Protein AF-A0A3R6U0U2-F1 (afdb_monomer)

Sequence (123 aa):
MNEAVRELREQCERMEANLHEINKNARIINRLLDHVDFEENLVEVEKIVFQGDTSEFVELIAPLLRSNKWRVNGTSKAKKFLRAIDEVFKIQNKKIQGFLKFDSLYSAVKEYFDSYFPDDPFS

Secondary structure (DSSP, 8-state):
--HHHHHHHHHHHHHHHHHHHHHHHHHHHHHHHTT---GGG-S----EEEES-HHHHHHHHHHHHHH----BTTB--HHHHHHHHHHHEEEE-TTSSS---HHHHHHHHHHHHHHH-TTSTT-

pLDDT: mean 87.18, std 11.64, range [49.0, 96.62]

Mean predicted aligned error: 13.14 Å

Nearest PDB structures (foldseek):
  5m5q-assembly1_A  TM=2.508E-01  e=2.593E+00  Homo sapiens

Structure (mmCIF, N/CA/C/O backbone):
data_AF-A0A3R6U0U2-F1
#
_entry.id   AF-A0A3R6U0U2-F1
#
loop_
_atom_site.group_PDB
_atom_site.id
_atom_site.type_symbol
_atom_site.label_atom_id
_atom_site.label_alt_id
_atom_site.label_comp_id
_atom_site.label_asym_id
_atom_site.label_entity_id
_atom_site.label_seq_id
_atom_site.pdbx_PDB_ins_code
_atom_site.Cartn_x
_atom_site.Cartn_y
_atom_site.Cartn_z
_atom_site.occupancy
_atom_site.B_iso_or_equiv
_atom_site.auth_seq_id
_atom_site.auth_comp_id
_atom_site.auth_asym_id
_atom_site.auth_atom_id
_atom_site.pdbx_PDB_model_num
ATOM 1 N N . MET A 1 1 ? -53.244 27.854 38.437 1.00 57.81 1 MET A N 1
ATOM 2 C CA . MET A 1 1 ? -52.458 27.183 37.378 1.00 57.81 1 MET A CA 1
ATOM 3 C C . MET A 1 1 ? -52.932 25.738 37.341 1.00 57.81 1 MET A C 1
ATOM 5 O O . MET A 1 1 ? -53.030 25.158 38.412 1.00 57.81 1 MET A O 1
ATOM 9 N N . ASN A 1 2 ? -53.363 25.225 36.185 1.00 82.81 2 ASN A N 1
ATOM 10 C CA . ASN A 1 2 ? -54.030 23.917 36.085 1.00 82.81 2 ASN A CA 1
ATOM 11 C C . ASN A 1 2 ? -53.068 22.785 36.478 1.00 82.81 2 ASN A C 1
ATOM 13 O O . ASN A 1 2 ? -51.922 22.800 36.038 1.00 82.81 2 ASN A O 1
ATOM 17 N N . GLU A 1 3 ? -53.532 21.811 37.260 1.00 87.69 3 GLU A N 1
ATOM 18 C CA . GLU A 1 3 ? -52.729 20.666 37.727 1.00 87.69 3 GLU A CA 1
ATOM 19 C C . GLU A 1 3 ? -52.049 19.930 36.560 1.00 87.69 3 GLU A C 1
ATOM 21 O O . GLU A 1 3 ? -50.844 19.702 36.581 1.00 87.69 3 GLU A O 1
ATOM 26 N N . ALA A 1 4 ? -52.786 19.731 35.464 1.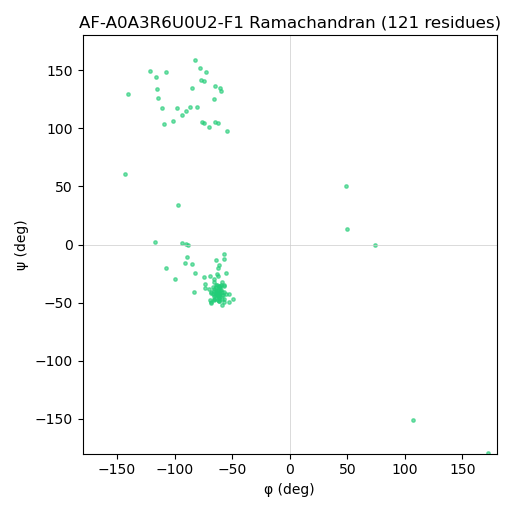00 87.56 4 ALA A N 1
ATOM 27 C CA . ALA A 1 4 ? -52.271 19.148 34.227 1.00 87.56 4 ALA A CA 1
ATOM 28 C C . ALA A 1 4 ? -51.093 19.933 33.614 1.00 87.56 4 ALA A C 1
ATOM 30 O O . ALA A 1 4 ? -50.200 19.348 33.015 1.00 87.56 4 ALA A O 1
ATOM 31 N N . VAL A 1 5 ? -51.059 21.263 33.765 1.00 90.19 5 VAL A N 1
ATOM 32 C CA . VAL A 1 5 ? -49.954 22.098 33.258 1.00 90.19 5 VAL A CA 1
ATOM 33 C C . VAL A 1 5 ? -48.705 21.927 34.125 1.00 90.19 5 VAL A C 1
ATOM 35 O O . VAL A 1 5 ? -47.591 21.966 33.606 1.00 90.19 5 VAL A O 1
ATOM 38 N N . ARG A 1 6 ? -48.876 21.715 35.437 1.00 90.62 6 ARG A N 1
ATOM 39 C CA . ARG A 1 6 ? -47.766 21.417 36.348 1.00 90.62 6 ARG A CA 1
ATOM 40 C C . ARG A 1 6 ? -47.176 20.040 36.051 1.00 90.62 6 ARG A C 1
ATOM 42 O O . ARG A 1 6 ? -45.970 19.945 35.854 1.00 90.62 6 ARG A O 1
ATOM 49 N N . GLU A 1 7 ? -48.014 19.012 35.943 1.00 93.44 7 GLU A N 1
ATOM 50 C CA . GLU A 1 7 ? -47.563 17.651 35.629 1.00 93.44 7 GLU A CA 1
ATOM 51 C C . GLU A 1 7 ? -46.826 17.583 34.288 1.00 93.44 7 GLU A C 1
ATOM 53 O O . GLU A 1 7 ? -45.766 16.964 34.192 1.00 93.44 7 GLU A O 1
ATOM 58 N N . LEU A 1 8 ? -47.348 18.259 33.261 1.00 93.31 8 LEU A N 1
ATOM 59 C CA . LEU A 1 8 ? -46.737 18.275 31.933 1.00 93.31 8 LEU A CA 1
ATOM 60 C C . LEU A 1 8 ? -45.382 18.995 31.943 1.00 93.31 8 LEU A C 1
ATOM 62 O O . LEU A 1 8 ? -44.439 18.545 31.296 1.00 93.31 8 LEU A O 1
ATOM 66 N N . ARG A 1 9 ? -45.242 20.060 32.742 1.00 93.44 9 ARG A N 1
ATOM 67 C CA . ARG A 1 9 ? -43.959 20.743 32.943 1.00 93.44 9 ARG A CA 1
ATOM 68 C C . ARG A 1 9 ? -42.936 19.842 33.633 1.00 93.44 9 ARG A C 1
ATOM 70 O O . ARG A 1 9 ? -41.815 19.732 33.152 1.00 93.44 9 ARG A O 1
ATOM 77 N N . GLU A 1 10 ? -43.326 19.159 34.703 1.00 94.50 10 GLU A N 1
ATOM 78 C CA . GLU A 1 10 ? -42.437 18.216 35.388 1.00 94.50 10 GLU A CA 1
ATOM 79 C C . GLU A 1 10 ? -42.039 17.039 34.483 1.00 94.50 10 GLU A C 1
ATOM 81 O O . GLU A 1 10 ? -40.917 16.539 34.556 1.00 94.50 10 GLU A O 1
ATOM 86 N N . GLN A 1 11 ? -42.942 16.579 33.611 1.00 94.06 11 GLN A N 1
ATOM 87 C CA . GLN A 1 11 ? -42.618 15.565 32.607 1.00 94.06 11 GLN A CA 1
ATOM 88 C C . GLN A 1 11 ? -41.600 16.078 31.586 1.00 94.06 11 GLN A C 1
ATOM 90 O O . GLN A 1 11 ? -40.657 15.349 31.282 1.00 94.06 11 GLN A O 1
ATOM 95 N N . CYS A 1 12 ? -41.743 17.312 31.097 1.00 94.94 12 CYS A N 1
ATOM 96 C CA . CYS A 1 12 ? -40.762 17.927 30.202 1.00 94.94 12 CYS A CA 1
ATOM 97 C C . CYS A 1 12 ? -39.389 18.067 30.871 1.00 94.94 12 CYS A C 1
ATOM 99 O O . CYS A 1 12 ? -38.391 17.660 30.284 1.00 94.94 12 CYS A O 1
ATOM 101 N N . GLU A 1 13 ? -39.336 18.548 32.116 1.00 94.81 13 GLU A N 1
ATOM 102 C CA . GLU A 1 13 ? -38.083 18.699 32.872 1.00 94.81 13 GLU A CA 1
ATOM 103 C C . GLU A 1 13 ? -37.380 17.341 33.075 1.00 94.81 13 GLU A C 1
ATOM 105 O O . GLU A 1 13 ? -36.166 17.219 32.890 1.00 94.81 13 GLU A O 1
ATOM 110 N N . ARG A 1 14 ? -38.143 16.274 33.358 1.00 95.81 14 ARG A N 1
ATOM 111 C CA . ARG A 1 14 ? -37.609 14.901 33.412 1.00 95.81 14 ARG A CA 1
ATOM 112 C C . ARG A 1 14 ? -37.119 14.406 32.048 1.00 95.81 14 ARG A C 1
ATOM 114 O O . ARG A 1 14 ? -36.082 13.751 31.971 1.00 95.81 14 ARG A O 1
ATOM 121 N N . MET A 1 15 ? -37.844 14.711 30.973 1.00 95.44 15 MET A N 1
ATOM 122 C CA . MET A 1 15 ? -37.470 14.315 29.611 1.00 95.44 15 MET A CA 1
ATOM 123 C C . MET A 1 15 ? -36.156 14.977 29.174 1.00 95.44 15 MET A C 1
ATOM 125 O O . MET A 1 15 ? -35.302 14.321 28.579 1.00 95.44 15 MET A O 1
ATOM 129 N N . GLU A 1 16 ? -35.971 16.255 29.503 1.00 95.94 16 GLU A N 1
ATOM 130 C CA . GLU A 1 16 ? -34.741 17.002 29.224 1.00 95.94 16 GLU A CA 1
ATOM 131 C C . GLU A 1 16 ? -33.539 16.418 29.972 1.00 95.94 16 GLU A C 1
ATOM 133 O O . GLU A 1 16 ? -32.475 16.225 29.376 1.00 95.94 16 GLU A O 1
ATOM 138 N N . ALA A 1 17 ? -33.714 16.061 31.249 1.00 95.38 17 ALA A N 1
ATOM 139 C CA . ALA A 1 17 ? -32.674 15.399 32.033 1.00 95.38 17 ALA A CA 1
ATOM 140 C C . ALA A 1 17 ? -32.273 14.042 31.421 1.00 95.38 17 ALA A C 1
ATOM 142 O O . ALA A 1 17 ? -31.084 13.778 31.222 1.00 95.38 17 ALA A O 1
ATOM 143 N N . ASN A 1 18 ? -33.256 13.225 31.029 1.00 96.56 18 ASN A N 1
ATOM 144 C CA . ASN A 1 18 ? -33.010 11.931 30.389 1.00 96.56 18 ASN A CA 1
ATOM 145 C C . ASN A 1 18 ? -32.283 12.083 29.042 1.00 96.56 18 ASN A C 1
ATOM 147 O O . ASN A 1 18 ? -31.332 11.355 28.758 1.00 96.56 18 ASN A O 1
ATOM 151 N N . LEU A 1 19 ? -32.684 13.054 28.215 1.00 96.56 19 LEU A N 1
ATOM 152 C CA . LEU A 1 19 ? -32.010 13.353 26.946 1.00 96.56 19 LEU A CA 1
ATOM 153 C C . LEU A 1 19 ? -30.558 13.792 27.157 1.00 96.56 19 LEU A C 1
ATOM 155 O O . LEU A 1 19 ? -29.672 13.417 26.383 1.00 96.56 19 LEU A O 1
ATOM 159 N N . HIS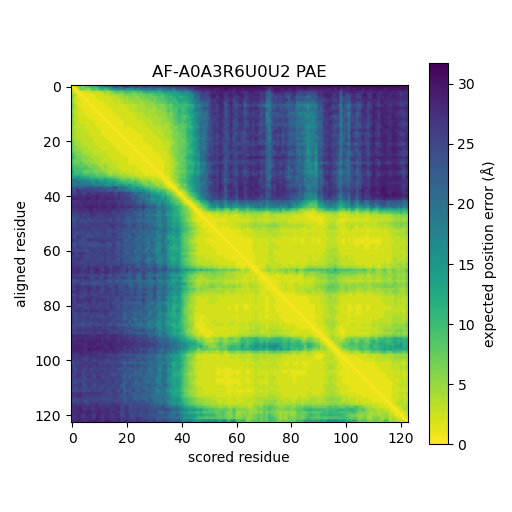 A 1 20 ? -30.294 14.577 28.202 1.00 96.44 20 HIS A N 1
ATOM 160 C CA . HIS A 1 20 ? -28.936 14.983 28.543 1.00 96.44 20 HIS A CA 1
ATOM 161 C C . H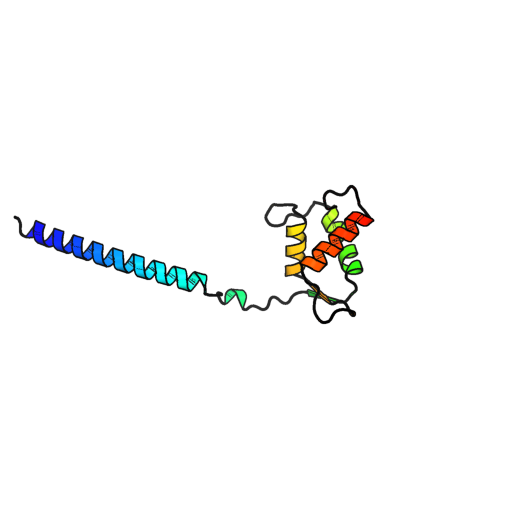IS A 1 20 ? -28.056 13.776 28.894 1.00 96.44 20 HIS A C 1
ATOM 163 O O . HIS A 1 20 ? -26.921 13.673 28.418 1.00 96.44 20 HIS A O 1
ATOM 169 N N . GLU A 1 21 ? -28.588 12.838 29.676 1.00 96.56 21 GLU A N 1
ATOM 170 C CA . GLU A 1 21 ? -27.877 11.628 30.079 1.00 96.56 21 GLU A CA 1
ATOM 171 C C . GLU A 1 21 ? -27.629 10.676 28.900 1.00 96.56 21 GLU A C 1
ATOM 173 O O . GLU A 1 21 ? -26.502 10.208 28.717 1.00 96.56 21 GLU A O 1
ATOM 178 N N . ILE A 1 22 ? -28.616 10.484 28.018 1.00 96.44 22 ILE A N 1
ATOM 179 C CA . ILE A 1 22 ? -28.450 9.717 26.772 1.00 96.44 22 ILE A CA 1
ATOM 180 C C . ILE A 1 22 ? -27.324 10.313 25.921 1.00 96.44 22 ILE A C 1
ATOM 182 O O . ILE A 1 22 ? -26.433 9.592 25.475 1.00 96.44 22 ILE A O 1
ATOM 186 N N . ASN A 1 23 ? -27.300 11.636 25.747 1.00 95.25 23 ASN A N 1
ATOM 187 C CA . ASN A 1 23 ? -26.253 12.315 24.980 1.00 95.25 23 ASN A CA 1
ATOM 188 C C . ASN A 1 23 ? -24.866 12.224 25.630 1.00 95.25 23 ASN A C 1
ATOM 190 O O . ASN A 1 23 ? -23.840 12.269 24.942 1.00 95.25 23 ASN A O 1
ATOM 194 N N . LYS A 1 24 ? -24.801 12.144 26.961 1.00 96.62 24 LYS A N 1
ATOM 195 C CA . LYS A 1 24 ? -23.551 11.895 27.682 1.00 96.62 24 LYS A CA 1
ATOM 196 C C . LYS A 1 24 ? -23.069 10.466 27.426 1.00 96.62 24 LYS A C 1
ATOM 198 O O . LYS A 1 24 ? -21.911 10.288 27.055 1.00 96.62 24 LYS A O 1
ATOM 203 N N . ASN A 1 25 ? -23.955 9.481 27.549 1.00 95.31 25 ASN A N 1
ATOM 204 C CA . ASN A 1 25 ? -23.630 8.073 27.333 1.00 95.31 25 ASN A CA 1
ATOM 205 C C . ASN A 1 25 ? -23.230 7.802 25.879 1.00 95.31 25 ASN A C 1
ATOM 207 O O . ASN A 1 25 ? -22.216 7.154 25.648 1.00 95.31 25 ASN A O 1
ATOM 211 N N . ALA A 1 26 ? -23.929 8.388 24.905 1.00 93.44 26 ALA A N 1
ATOM 212 C CA . ALA A 1 26 ? -23.573 8.292 23.489 1.00 93.44 26 ALA A CA 1
ATOM 213 C C . ALA A 1 26 ? -22.161 8.833 23.206 1.00 93.44 26 ALA A C 1
ATOM 215 O O . ALA A 1 26 ? -21.389 8.212 22.483 1.00 93.44 26 ALA A O 1
ATOM 216 N N . ARG A 1 27 ? -21.775 9.957 23.828 1.00 92.81 27 ARG A N 1
ATOM 217 C CA . ARG A 1 27 ? -20.409 10.497 23.708 1.00 92.81 27 ARG A CA 1
ATOM 218 C C . ARG A 1 27 ? -19.355 9.584 24.326 1.00 92.81 27 ARG A C 1
ATOM 220 O O . ARG A 1 27 ? -18.262 9.486 23.780 1.00 92.81 27 ARG A O 1
ATOM 227 N N . ILE A 1 28 ? -19.660 8.949 25.456 1.00 92.88 28 ILE A N 1
ATOM 228 C CA . ILE A 1 28 ? -18.757 7.981 26.092 1.00 92.88 28 ILE A CA 1
ATOM 229 C C . ILE A 1 28 ? -18.592 6.760 25.190 1.00 92.88 28 ILE A C 1
ATOM 231 O O . ILE A 1 28 ? -17.462 6.374 24.920 1.00 92.88 28 ILE A O 1
ATOM 235 N N . ILE A 1 29 ? -19.694 6.210 24.676 1.00 90.38 29 ILE A N 1
ATOM 236 C CA . ILE A 1 29 ? -19.676 5.079 23.744 1.00 90.38 29 ILE A CA 1
ATOM 237 C C . ILE A 1 29 ? -18.848 5.431 22.508 1.00 90.38 29 ILE A C 1
ATOM 239 O O . ILE A 1 29 ? -17.929 4.692 22.195 1.00 90.38 29 ILE A O 1
ATOM 243 N N . ASN A 1 30 ? -19.076 6.582 21.870 1.00 85.31 30 ASN A N 1
ATOM 244 C CA . ASN A 1 30 ? -18.294 6.985 20.697 1.00 85.31 30 ASN A CA 1
ATOM 245 C C . ASN A 1 30 ? -16.790 7.063 20.990 1.00 85.31 30 ASN A C 1
ATOM 247 O O . ASN A 1 30 ? -16.004 6.527 20.224 1.00 85.31 30 ASN A O 1
ATOM 251 N N . ARG A 1 31 ? -16.383 7.641 22.129 1.00 85.25 31 ARG A N 1
ATOM 252 C CA . ARG A 1 31 ? -14.962 7.664 22.525 1.00 85.25 31 ARG A CA 1
ATOM 253 C C . ARG A 1 31 ? -14.395 6.273 22.780 1.00 85.25 31 ARG A C 1
ATOM 255 O O . ARG A 1 31 ? -13.223 6.044 22.523 1.00 85.25 31 ARG A O 1
ATOM 262 N N . LEU A 1 32 ? -15.194 5.368 23.344 1.00 84.25 32 LEU A N 1
ATOM 263 C CA . LEU A 1 32 ? -14.770 3.984 23.530 1.00 84.25 32 LEU A CA 1
ATOM 264 C C . LEU A 1 32 ? -14.588 3.311 22.168 1.00 84.25 32 LEU A C 1
ATOM 266 O O . LEU A 1 32 ? -13.560 2.687 21.952 1.00 84.25 32 LEU A O 1
ATOM 270 N N . LEU A 1 33 ? -15.521 3.506 21.235 1.00 79.44 33 LEU A N 1
ATOM 271 C CA . LEU A 1 33 ? -15.438 2.951 19.882 1.00 79.44 33 LEU A CA 1
ATOM 272 C C . LEU A 1 33 ? -14.278 3.545 19.063 1.00 79.44 33 LEU A C 1
ATOM 274 O O . LEU A 1 33 ? -13.666 2.806 18.303 1.00 79.44 33 LEU A O 1
ATOM 278 N N . ASP A 1 34 ? -13.905 4.815 19.266 1.00 75.56 34 ASP A N 1
ATOM 279 C CA . ASP A 1 34 ? -12.709 5.430 18.652 1.00 75.56 34 ASP A CA 1
ATOM 280 C C . ASP A 1 34 ? -11.392 4.736 19.068 1.00 75.56 34 ASP A C 1
ATOM 282 O O . ASP A 1 34 ? -10.354 4.926 18.431 1.00 75.56 34 ASP A O 1
ATOM 286 N N . HIS A 1 35 ? -11.413 3.956 20.153 1.00 68.56 35 HIS A N 1
ATOM 287 C CA . HIS A 1 35 ? -10.255 3.251 20.711 1.00 68.56 35 HIS A CA 1
ATOM 288 C C . HIS A 1 35 ? -10.394 1.724 20.684 1.00 68.56 35 HIS A C 1
ATOM 290 O O . HIS A 1 35 ? -9.511 1.027 21.185 1.00 68.56 35 HIS A O 1
ATOM 296 N N . VAL A 1 36 ? -11.490 1.197 20.134 1.00 65.06 36 VAL A N 1
ATOM 297 C CA . VAL A 1 36 ? -11.700 -0.244 19.988 1.00 65.06 36 VAL A CA 1
ATOM 298 C C . VAL A 1 36 ? -11.226 -0.662 18.602 1.00 65.06 36 VAL A C 1
ATOM 300 O O . VAL A 1 36 ? -11.848 -0.335 17.593 1.00 65.06 36 VAL A O 1
ATOM 303 N N . ASP A 1 37 ? -10.142 -1.433 18.559 1.00 57.69 37 ASP A N 1
ATOM 304 C CA . ASP A 1 37 ? -9.816 -2.252 17.396 1.00 57.69 37 ASP A CA 1
ATOM 305 C C . ASP A 1 37 ? -10.836 -3.395 17.336 1.00 57.69 37 ASP A C 1
ATOM 307 O O . ASP A 1 37 ? -10.768 -4.354 18.105 1.00 57.69 37 ASP A O 1
ATOM 311 N N . PHE A 1 38 ? -11.840 -3.267 16.467 1.00 59.47 38 PHE A N 1
ATOM 312 C CA . PHE A 1 38 ? -12.833 -4.318 16.267 1.00 59.47 38 PHE A CA 1
ATOM 313 C C . PHE A 1 38 ? -12.144 -5.593 15.769 1.00 59.47 38 PHE A C 1
ATOM 315 O O . PHE A 1 38 ? -11.329 -5.559 14.847 1.00 59.47 38 PHE A O 1
ATOM 322 N N . GLU A 1 39 ? -12.512 -6.727 16.363 1.00 52.84 39 GLU A N 1
ATOM 323 C CA . GLU A 1 39 ? -11.964 -8.062 16.095 1.00 52.84 39 GLU A CA 1
ATOM 324 C C . GLU A 1 39 ? -12.064 -8.518 14.623 1.00 52.84 39 GLU A C 1
ATOM 326 O O . GLU A 1 39 ? -11.437 -9.500 14.241 1.00 52.84 39 GLU A O 1
ATOM 331 N N . GLU A 1 40 ? -12.764 -7.791 13.746 1.00 49.00 40 GLU A N 1
ATOM 332 C CA . GLU A 1 40 ? -12.688 -7.990 12.288 1.00 49.00 40 GLU A CA 1
ATOM 333 C C . GLU A 1 40 ? -11.286 -7.697 11.709 1.00 49.00 40 GLU A C 1
ATOM 335 O O . GLU A 1 40 ? -10.975 -8.135 10.603 1.00 49.00 40 GLU A O 1
ATOM 340 N N . ASN A 1 41 ? -10.404 -7.049 12.480 1.00 49.31 41 ASN A N 1
ATOM 341 C CA . ASN A 1 41 ? -8.971 -6.913 12.195 1.00 49.31 41 ASN A CA 1
ATOM 342 C C . ASN A 1 41 ? -8.104 -8.052 12.784 1.00 49.31 41 ASN A C 1
ATOM 344 O O . ASN A 1 41 ? -6.885 -8.023 12.621 1.00 49.31 41 ASN A O 1
ATOM 348 N N . LEU A 1 42 ? -8.687 -9.044 13.478 1.00 50.09 42 LEU A N 1
ATOM 349 C CA . LEU A 1 42 ? -7.955 -10.176 14.081 1.00 50.09 42 LEU A CA 1
ATOM 350 C C . LEU A 1 42 ? -7.768 -11.375 13.145 1.00 50.09 42 LEU A C 1
ATOM 352 O O . LEU A 1 42 ? -7.132 -12.356 13.532 1.00 50.09 42 LEU A O 1
ATOM 356 N N . VAL A 1 43 ? -8.269 -11.320 11.910 1.00 54.06 43 VAL A N 1
ATOM 357 C CA . VAL A 1 43 ? -7.777 -12.241 10.884 1.00 54.06 43 VAL A CA 1
ATOM 358 C C . VAL A 1 43 ? -6.402 -11.719 10.488 1.00 54.06 43 VAL A C 1
ATOM 360 O O . VAL A 1 43 ? -6.312 -10.708 9.794 1.00 54.06 43 VAL A O 1
ATOM 363 N N . GLU A 1 44 ? -5.326 -12.375 10.937 1.00 58.09 44 GLU A N 1
ATOM 364 C CA . GLU A 1 44 ? -4.015 -12.185 10.315 1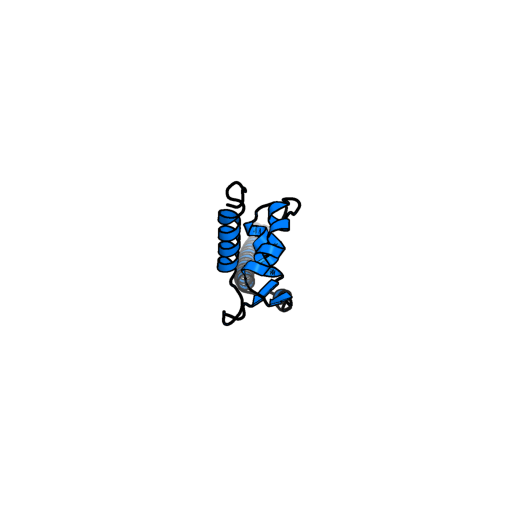.00 58.09 44 GLU A CA 1
ATOM 365 C C . GLU A 1 44 ? -4.188 -12.477 8.823 1.00 58.09 44 GLU A C 1
ATOM 367 O O . GLU A 1 44 ? -4.242 -13.631 8.399 1.00 58.09 44 GLU A O 1
ATOM 372 N N . VAL A 1 45 ? -4.352 -11.425 8.019 1.00 60.25 45 VAL A N 1
ATOM 373 C CA . VAL A 1 45 ? -4.393 -11.560 6.570 1.00 60.25 45 VAL A CA 1
ATOM 374 C C . VAL A 1 45 ? -3.009 -12.043 6.175 1.00 60.25 45 VAL A C 1
ATOM 376 O O . VAL A 1 45 ? -2.025 -11.299 6.247 1.00 60.25 45 VAL A O 1
ATOM 379 N N . GLU A 1 46 ? -2.927 -13.322 5.826 1.00 76.62 46 GLU A N 1
ATOM 380 C CA . GLU A 1 46 ? -1.691 -13.945 5.393 1.00 76.62 46 GLU A CA 1
ATOM 381 C C . GLU A 1 46 ? -1.224 -13.237 4.115 1.00 76.62 46 GLU A C 1
ATOM 383 O O . GLU A 1 46 ? -1.807 -13.376 3.039 1.00 76.62 46 GLU A O 1
ATOM 388 N N . LYS A 1 47 ? -0.198 -12.390 4.254 1.00 87.25 47 LYS A N 1
ATOM 389 C CA . LYS A 1 47 ? 0.409 -11.678 3.126 1.00 87.25 47 LYS A CA 1
ATOM 390 C C . LYS A 1 47 ? 1.311 -12.636 2.355 1.00 87.25 47 LYS A C 1
ATOM 392 O O . LYS A 1 47 ? 2.066 -13.405 2.947 1.00 87.25 47 LYS A O 1
ATOM 397 N N . ILE A 1 48 ? 1.306 -12.523 1.032 1.00 91.62 48 ILE A N 1
ATOM 398 C CA . ILE A 1 48 ? 2.208 -13.269 0.156 1.00 91.62 48 ILE A CA 1
ATOM 399 C C . ILE A 1 48 ? 3.641 -12.798 0.416 1.00 91.62 48 ILE A C 1
ATOM 401 O O . ILE A 1 48 ? 3.946 -11.609 0.306 1.00 91.62 48 ILE A O 1
ATOM 405 N N . VAL A 1 49 ? 4.548 -13.719 0.739 1.00 92.12 49 VAL A N 1
ATOM 406 C CA . VAL A 1 49 ? 5.963 -13.380 0.931 1.00 92.12 49 VAL A CA 1
ATOM 407 C C . VAL A 1 49 ? 6.707 -13.509 -0.392 1.00 92.12 49 VAL A C 1
ATOM 409 O O . VAL A 1 49 ? 6.863 -14.605 -0.925 1.00 92.12 49 VAL A O 1
ATOM 412 N N . PHE A 1 50 ? 7.208 -12.388 -0.907 1.00 93.69 50 PHE A N 1
ATOM 413 C CA . PHE A 1 50 ? 8.173 -12.387 -1.999 1.00 93.69 50 PHE A CA 1
ATOM 414 C C . PHE A 1 50 ? 9.585 -12.518 -1.425 1.00 93.69 50 PHE A C 1
ATOM 416 O O . PHE A 1 50 ? 10.038 -11.649 -0.678 1.00 93.69 50 PHE A O 1
ATOM 423 N N . GLN A 1 51 ? 10.280 -13.598 -1.778 1.00 92.56 51 GLN A N 1
ATOM 424 C CA . GLN A 1 51 ? 11.675 -13.825 -1.402 1.00 92.56 51 GLN A CA 1
ATOM 425 C C . GLN A 1 51 ? 12.584 -13.500 -2.587 1.00 92.56 51 GLN A C 1
ATOM 427 O O . GLN A 1 51 ? 12.661 -14.276 -3.536 1.00 92.56 51 GLN A O 1
ATOM 432 N N . GLY A 1 52 ? 13.285 -12.370 -2.525 1.00 91.12 52 GLY A N 1
ATOM 433 C CA . GLY A 1 52 ? 14.128 -11.897 -3.623 1.00 91.12 52 GLY A CA 1
ATOM 434 C C . GLY A 1 52 ? 14.668 -10.494 -3.380 1.00 91.12 52 GLY A C 1
ATOM 435 O O . GLY A 1 52 ? 14.412 -9.889 -2.332 1.00 91.12 52 GLY A O 1
ATOM 436 N N . ASP A 1 53 ? 15.438 -9.982 -4.335 1.00 91.69 53 ASP A N 1
ATOM 437 C CA . ASP A 1 53 ? 15.928 -8.609 -4.264 1.00 91.69 53 ASP A CA 1
ATOM 438 C C . ASP A 1 53 ? 14.791 -7.609 -4.537 1.00 91.69 53 ASP A C 1
ATOM 440 O O . ASP A 1 53 ? 13.853 -7.867 -5.292 1.00 91.69 53 ASP A O 1
ATOM 444 N N . THR A 1 54 ? 14.868 -6.428 -3.917 1.00 92.56 54 THR A N 1
ATOM 445 C CA . THR A 1 54 ? 13.839 -5.388 -4.084 1.00 92.56 54 THR A CA 1
ATOM 446 C C . THR A 1 54 ? 13.723 -4.953 -5.545 1.00 92.56 54 THR A C 1
ATOM 448 O O . THR A 1 54 ? 12.618 -4.717 -6.019 1.00 92.56 54 THR A O 1
ATOM 451 N N . SER A 1 55 ? 14.844 -4.882 -6.268 1.00 93.06 55 SER A N 1
ATOM 452 C CA . SER A 1 55 ? 14.869 -4.538 -7.693 1.00 93.06 55 SER A CA 1
ATOM 453 C C . SER A 1 55 ? 14.097 -5.543 -8.545 1.00 93.06 55 SER A C 1
ATOM 455 O O . SER A 1 55 ? 13.315 -5.130 -9.393 1.00 93.06 55 SER A O 1
ATOM 457 N N . GLU A 1 56 ? 14.239 -6.843 -8.268 1.00 94.38 56 GLU A N 1
ATOM 458 C CA . GLU A 1 56 ? 13.506 -7.902 -8.976 1.00 94.38 56 GLU A CA 1
ATOM 459 C C . GLU A 1 56 ? 11.996 -7.735 -8.776 1.00 94.38 56 GLU A C 1
ATOM 461 O O . GLU A 1 56 ? 11.216 -7.812 -9.724 1.00 94.38 56 GLU A O 1
ATOM 466 N N . PHE A 1 57 ? 11.569 -7.438 -7.544 1.00 95.12 57 PHE A N 1
ATOM 467 C CA . PHE A 1 57 ? 10.161 -7.170 -7.266 1.00 95.12 57 PHE A CA 1
ATOM 468 C C . PHE A 1 57 ? 9.643 -5.933 -8.012 1.00 95.12 57 PHE A C 1
ATOM 470 O O . PHE A 1 57 ? 8.548 -5.962 -8.576 1.00 95.12 57 PHE A O 1
ATOM 477 N N . VAL A 1 58 ? 10.423 -4.846 -8.030 1.00 95.31 58 VAL A N 1
ATOM 478 C CA . VAL A 1 58 ? 10.063 -3.609 -8.738 1.00 95.31 58 VAL A CA 1
ATOM 479 C C . VAL A 1 58 ? 9.909 -3.863 -10.239 1.00 95.31 58 VAL A C 1
ATOM 481 O O . VAL A 1 58 ? 8.915 -3.430 -10.823 1.00 95.31 58 VAL A O 1
ATOM 484 N N . GLU A 1 59 ? 10.823 -4.618 -10.849 1.00 95.44 59 GLU A N 1
ATOM 485 C CA . GLU A 1 59 ? 10.746 -5.006 -12.262 1.00 95.44 59 GL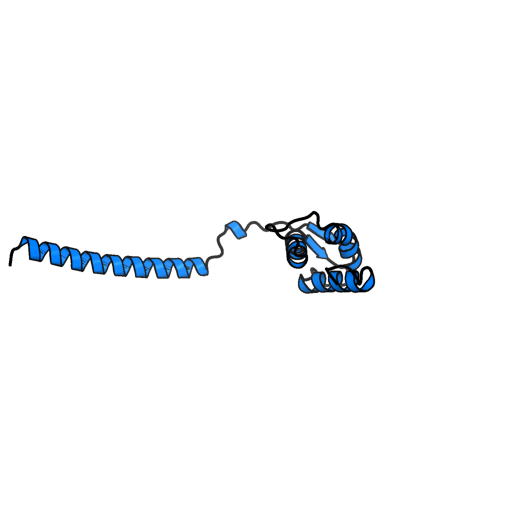U A CA 1
ATOM 486 C C . GLU A 1 59 ? 9.475 -5.806 -12.579 1.00 95.44 59 GLU A C 1
ATOM 488 O O . GLU A 1 59 ? 8.835 -5.561 -13.603 1.00 95.44 59 GLU A O 1
ATOM 493 N N . LEU A 1 60 ? 9.053 -6.705 -11.683 1.00 95.50 60 LEU A N 1
ATOM 494 C CA . LEU A 1 60 ? 7.826 -7.491 -11.856 1.00 95.50 60 LEU A CA 1
ATOM 495 C C . LEU A 1 60 ? 6.560 -6.623 -11.866 1.00 95.50 60 LEU A C 1
ATOM 497 O O . LEU A 1 60 ? 5.636 -6.886 -12.639 1.00 95.50 60 LEU A O 1
ATOM 501 N N . ILE A 1 61 ? 6.497 -5.586 -11.024 1.00 94.19 61 ILE A N 1
ATOM 502 C CA . ILE A 1 61 ? 5.308 -4.725 -10.915 1.00 94.19 61 ILE A CA 1
ATOM 503 C C . ILE A 1 61 ? 5.343 -3.508 -11.851 1.00 94.19 61 ILE A C 1
ATOM 505 O O . ILE A 1 61 ? 4.297 -2.897 -12.093 1.00 94.19 61 ILE A O 1
ATOM 509 N N . ALA A 1 62 ? 6.503 -3.149 -12.406 1.00 93.75 62 ALA A N 1
ATOM 510 C CA . ALA A 1 62 ? 6.661 -1.983 -13.275 1.00 93.75 62 ALA A CA 1
ATOM 511 C C . ALA A 1 62 ? 5.711 -1.975 -14.494 1.00 93.75 62 ALA A C 1
ATOM 513 O O . ALA A 1 62 ? 5.100 -0.931 -14.752 1.00 93.75 62 ALA A O 1
ATOM 514 N N . PRO A 1 63 ? 5.474 -3.096 -15.212 1.00 92.69 63 PRO A N 1
ATOM 515 C CA . PRO A 1 63 ? 4.495 -3.127 -16.300 1.00 92.69 63 PRO A CA 1
ATOM 516 C C . PRO A 1 63 ? 3.075 -2.777 -15.842 1.00 92.69 63 PRO A C 1
ATOM 518 O O . PRO A 1 63 ? 2.329 -2.128 -16.577 1.00 92.69 63 PRO A O 1
ATOM 521 N N . LEU A 1 64 ? 2.697 -3.169 -14.618 1.00 92.12 64 LEU A N 1
ATOM 522 C CA . LEU A 1 64 ? 1.387 -2.845 -14.056 1.00 92.12 64 LEU A CA 1
ATOM 523 C C . LEU A 1 64 ? 1.285 -1.348 -13.790 1.00 92.12 64 LEU A C 1
ATOM 525 O O . LEU A 1 64 ? 0.342 -0.724 -14.278 1.00 92.12 64 LEU A O 1
ATOM 529 N N . LEU A 1 65 ? 2.275 -0.768 -13.108 1.00 90.25 65 LEU A N 1
ATOM 530 C CA . LEU A 1 65 ? 2.355 0.670 -12.839 1.00 90.25 65 LEU A CA 1
ATOM 531 C C . LEU A 1 65 ? 2.215 1.488 -14.129 1.00 90.25 65 LEU A C 1
ATOM 533 O O . LEU A 1 65 ? 1.326 2.333 -14.209 1.00 90.25 65 LEU A O 1
ATOM 537 N N . ARG A 1 66 ? 2.982 1.143 -15.170 1.00 89.31 66 ARG A N 1
ATOM 538 C CA . ARG A 1 66 ? 2.975 1.841 -16.470 1.00 89.31 66 ARG A CA 1
ATOM 539 C C . ARG A 1 66 ? 1.700 1.651 -17.279 1.00 89.31 66 ARG A C 1
ATOM 541 O O . ARG A 1 66 ? 1.344 2.505 -18.086 1.00 89.31 66 ARG A O 1
ATOM 548 N N . SER A 1 67 ? 0.994 0.535 -17.091 1.00 88.06 67 SER A N 1
ATOM 549 C CA . SER A 1 67 ? -0.196 0.239 -17.894 1.00 88.06 67 SER A CA 1
ATOM 550 C C . SER A 1 67 ? -1.315 1.268 -17.713 1.00 88.06 67 SER A C 1
ATOM 552 O O . SER A 1 67 ? -2.141 1.410 -18.612 1.00 88.06 67 SER A O 1
ATOM 554 N N . ASN A 1 68 ? -1.395 1.941 -16.554 1.00 75.25 68 ASN A N 1
ATOM 555 C CA . ASN A 1 68 ? -2.490 2.841 -16.160 1.00 75.25 68 ASN A CA 1
ATOM 556 C C . ASN A 1 68 ? -3.915 2.256 -16.328 1.00 75.25 68 ASN A C 1
ATOM 558 O O . ASN A 1 68 ? -4.913 2.982 -16.240 1.00 75.25 68 ASN A O 1
ATOM 562 N N . LYS A 1 69 ? -4.038 0.936 -16.538 1.00 87.25 69 LYS A N 1
ATOM 563 C CA . LYS A 1 69 ? -5.308 0.207 -16.711 1.00 87.25 69 LYS A CA 1
ATOM 564 C C . LYS A 1 69 ? -5.942 -0.190 -15.380 1.00 87.25 69 LYS A C 1
ATOM 566 O O . LYS A 1 69 ? -7.126 -0.504 -15.335 1.00 87.25 69 LYS A O 1
ATOM 571 N N . TRP A 1 70 ? -5.175 -0.156 -14.298 1.00 88.31 70 TRP A N 1
ATOM 572 C CA . TRP A 1 70 ? -5.655 -0.433 -12.950 1.00 88.31 70 TRP A CA 1
ATOM 573 C C . TRP A 1 70 ? -6.329 0.799 -12.329 1.00 88.31 70 TRP A C 1
ATOM 575 O O . TRP A 1 70 ? -6.118 1.945 -12.742 1.00 88.31 70 TRP A O 1
ATOM 585 N N . ARG A 1 71 ? -7.164 0.560 -11.316 1.00 91.56 71 ARG A N 1
ATOM 586 C CA . ARG A 1 71 ? -7.773 1.587 -10.463 1.00 91.56 71 ARG A CA 1
ATOM 587 C C . ARG A 1 71 ? -7.775 1.076 -9.030 1.00 91.56 71 ARG A C 1
ATOM 589 O O . ARG A 1 71 ? -8.269 -0.014 -8.775 1.00 91.56 71 ARG A O 1
ATOM 596 N N . VAL A 1 72 ? -7.275 1.884 -8.101 1.00 90.88 72 VAL A N 1
ATOM 597 C CA . VAL A 1 72 ? -7.426 1.644 -6.661 1.00 90.88 72 VAL A CA 1
ATOM 598 C C . VAL A 1 72 ? -8.352 2.715 -6.111 1.00 90.88 72 VAL A C 1
ATOM 600 O O . VAL A 1 72 ? -8.064 3.916 -6.216 1.00 90.88 72 VAL A O 1
ATOM 603 N N . ASN A 1 73 ? -9.494 2.277 -5.579 1.00 90.88 73 ASN A N 1
ATOM 604 C CA . ASN A 1 73 ? -10.574 3.136 -5.086 1.00 90.88 73 ASN A CA 1
ATOM 605 C C . ASN A 1 73 ? -10.940 4.231 -6.106 1.00 90.88 73 ASN A C 1
ATOM 607 O O . ASN A 1 73 ? -10.901 5.423 -5.803 1.00 90.88 73 ASN A O 1
ATOM 611 N N . GLY A 1 74 ? -11.172 3.821 -7.359 1.00 91.31 74 GLY A N 1
ATOM 612 C CA . GLY A 1 74 ? -11.554 4.705 -8.469 1.00 91.31 74 GLY A CA 1
ATOM 613 C C . GLY A 1 74 ? -10.439 5.589 -9.042 1.00 91.31 74 GLY A C 1
ATOM 614 O O . GLY A 1 74 ? -10.681 6.320 -9.996 1.00 91.31 74 GLY A O 1
ATOM 615 N N . THR A 1 75 ? -9.210 5.526 -8.517 1.00 88.69 75 THR A N 1
ATOM 616 C CA . THR A 1 75 ? -8.104 6.412 -8.932 1.00 88.69 75 THR A CA 1
ATOM 617 C C . THR A 1 75 ? -6.889 5.647 -9.456 1.00 88.69 75 THR A C 1
ATOM 619 O O . THR A 1 75 ? -6.590 4.558 -8.974 1.00 88.69 75 THR A O 1
ATOM 622 N N . SER A 1 76 ? -6.143 6.252 -10.385 1.00 89.25 76 SER A N 1
ATOM 623 C CA . SER A 1 76 ? -4.874 5.719 -10.924 1.00 89.25 76 SER A CA 1
ATOM 624 C C . SER A 1 76 ? -3.639 6.319 -10.247 1.00 89.25 76 SER A C 1
ATOM 626 O O . SER A 1 76 ? -2.627 6.575 -10.888 1.00 89.25 76 SER A O 1
ATOM 628 N N . LYS A 1 77 ? -3.715 6.623 -8.945 1.00 89.81 77 LYS A N 1
ATOM 629 C CA . LYS A 1 77 ? -2.577 7.205 -8.213 1.00 89.81 77 LYS A CA 1
ATOM 630 C C . LYS A 1 77 ? -1.596 6.111 -7.824 1.00 89.81 77 LYS A C 1
ATOM 632 O O . LYS A 1 77 ? -1.948 5.237 -7.034 1.00 89.81 77 LYS A O 1
ATOM 637 N N . ALA A 1 78 ? -0.368 6.175 -8.320 1.00 89.38 78 ALA A N 1
ATOM 638 C CA . ALA A 1 78 ? 0.594 5.094 -8.138 1.00 89.38 78 ALA A CA 1
ATOM 639 C C . ALA A 1 78 ? 0.931 4.811 -6.667 1.00 89.38 78 ALA A C 1
ATOM 641 O O . ALA A 1 78 ? 0.991 3.655 -6.266 1.00 89.38 78 ALA A O 1
ATOM 642 N N . LYS A 1 79 ? 0.991 5.840 -5.810 1.00 91.50 79 LYS A N 1
ATOM 643 C CA . LYS A 1 79 ? 1.134 5.649 -4.355 1.00 91.50 79 LYS A CA 1
ATOM 644 C C . LYS A 1 79 ? 0.016 4.785 -3.747 1.00 91.50 79 LYS A C 1
ATOM 646 O O . LYS A 1 79 ? 0.279 4.008 -2.837 1.00 91.50 79 LYS A O 1
ATOM 651 N N . LYS A 1 80 ? -1.224 4.895 -4.246 1.00 92.19 80 LYS A N 1
ATOM 652 C CA . LYS A 1 80 ? -2.346 4.049 -3.798 1.00 92.19 80 LYS A CA 1
ATOM 653 C C . LYS A 1 80 ? -2.232 2.621 -4.325 1.00 92.19 80 LYS A C 1
ATOM 655 O O . LYS A 1 80 ? -2.556 1.693 -3.598 1.00 92.19 80 LYS A O 1
ATOM 660 N N . PHE A 1 81 ? -1.761 2.449 -5.558 1.00 93.06 81 PHE A N 1
ATOM 661 C CA . PHE A 1 81 ? -1.460 1.125 -6.099 1.00 93.06 81 PHE A CA 1
ATOM 662 C C . PHE A 1 81 ? -0.370 0.421 -5.301 1.00 93.06 81 PHE A C 1
ATOM 664 O O . PHE A 1 81 ? -0.578 -0.699 -4.855 1.00 93.06 81 PHE A O 1
ATOM 671 N N . LEU A 1 82 ? 0.742 1.105 -5.031 1.00 94.38 82 LEU A N 1
ATOM 672 C CA . LEU A 1 82 ? 1.824 0.562 -4.214 1.00 94.38 82 LEU A CA 1
ATOM 673 C C . LEU A 1 82 ? 1.362 0.227 -2.795 1.00 94.38 82 LEU A C 1
ATOM 675 O O . LEU A 1 82 ? 1.792 -0.780 -2.252 1.00 94.38 82 LEU A O 1
ATOM 679 N N . ARG A 1 83 ? 0.446 1.014 -2.213 1.00 94.19 83 ARG A N 1
ATOM 680 C CA . ARG A 1 83 ? -0.193 0.649 -0.940 1.00 94.19 83 ARG A CA 1
ATOM 681 C C . ARG A 1 83 ? -1.003 -0.637 -1.048 1.00 94.19 83 ARG A C 1
ATOM 683 O O . ARG A 1 83 ? -0.863 -1.489 -0.190 1.00 94.19 83 ARG A O 1
ATOM 690 N N . ALA A 1 84 ? -1.796 -0.811 -2.104 1.00 93.06 84 ALA A N 1
ATOM 691 C CA . ALA A 1 84 ? -2.526 -2.061 -2.313 1.00 93.06 84 ALA A CA 1
ATOM 692 C C . ALA A 1 84 ? -1.576 -3.265 -2.475 1.00 93.06 84 ALA A C 1
ATOM 694 O O . ALA A 1 84 ? -1.865 -4.340 -1.965 1.00 93.06 84 ALA A O 1
ATOM 695 N N . ILE A 1 85 ? -0.425 -3.076 -3.129 1.00 93.81 85 ILE A N 1
ATOM 696 C CA . ILE A 1 85 ? 0.618 -4.106 -3.220 1.00 93.81 85 ILE A CA 1
ATOM 697 C C . ILE A 1 85 ? 1.224 -4.414 -1.842 1.00 93.81 85 ILE A C 1
ATOM 699 O O . ILE A 1 85 ? 1.318 -5.581 -1.486 1.00 93.81 85 ILE A O 1
ATOM 703 N N . ASP A 1 86 ? 1.575 -3.400 -1.050 1.00 92.31 86 ASP A N 1
ATOM 704 C CA . ASP A 1 86 ? 2.114 -3.531 0.320 1.00 92.31 86 ASP A CA 1
ATOM 705 C C . ASP A 1 86 ? 1.118 -4.188 1.300 1.00 92.31 86 ASP A C 1
ATOM 707 O O . ASP A 1 86 ? 1.502 -4.836 2.279 1.00 92.31 86 ASP A O 1
ATOM 711 N N . GLU A 1 87 ? -0.185 -4.083 1.023 1.00 90.62 87 GLU A N 1
ATOM 712 C CA . GLU A 1 87 ? -1.204 -4.806 1.786 1.00 90.62 87 GLU A CA 1
ATOM 713 C C . GLU A 1 87 ? -1.273 -6.298 1.470 1.00 90.62 87 GLU A C 1
ATOM 715 O O . GLU A 1 87 ? -1.618 -7.088 2.343 1.00 90.62 87 GLU A O 1
ATOM 720 N N . VAL A 1 88 ? -0.895 -6.706 0.260 1.00 91.62 88 VAL A N 1
ATOM 721 C CA . VAL A 1 88 ? -0.971 -8.109 -0.171 1.00 91.62 88 VAL A CA 1
ATOM 722 C C . VAL A 1 88 ? 0.382 -8.808 -0.068 1.00 91.62 88 VAL A C 1
ATOM 724 O O . VAL A 1 88 ? 0.428 -10.013 0.169 1.00 91.62 88 VAL A O 1
ATOM 727 N N . PHE A 1 89 ? 1.484 -8.072 -0.213 1.00 92.81 89 PHE A N 1
ATOM 728 C CA . PHE A 1 89 ? 2.836 -8.615 -0.257 1.00 92.81 89 PHE A CA 1
ATOM 729 C C . PHE A 1 89 ? 3.697 -8.152 0.915 1.00 92.81 89 PHE A C 1
ATOM 731 O O . PHE A 1 89 ? 3.665 -6.998 1.331 1.00 92.81 89 PHE A O 1
ATOM 738 N N . LYS A 1 90 ? 4.559 -9.052 1.386 1.00 91.50 90 LYS A N 1
ATOM 739 C CA . LYS A 1 90 ? 5.736 -8.726 2.195 1.00 91.50 90 LYS A CA 1
ATOM 740 C C . LYS A 1 90 ? 6.986 -9.085 1.398 1.00 91.50 90 LYS A C 1
ATOM 742 O O . LYS A 1 90 ? 7.125 -10.216 0.944 1.00 91.50 90 LYS A O 1
ATOM 747 N N . ILE A 1 91 ? 7.905 -8.139 1.236 1.00 92.31 91 ILE A N 1
ATOM 748 C CA . ILE A 1 91 ? 9.144 -8.348 0.474 1.00 92.31 91 ILE A CA 1
ATOM 749 C C . ILE A 1 91 ? 10.262 -8.666 1.459 1.00 92.31 91 ILE A C 1
ATOM 751 O O . ILE A 1 91 ? 10.594 -7.840 2.309 1.00 92.31 91 ILE A O 1
ATOM 755 N N . GLN A 1 92 ? 10.839 -9.857 1.357 1.00 90.62 92 GLN A N 1
ATOM 756 C CA . GLN A 1 92 ? 11.945 -10.304 2.192 1.00 90.62 92 GLN A CA 1
ATOM 757 C C .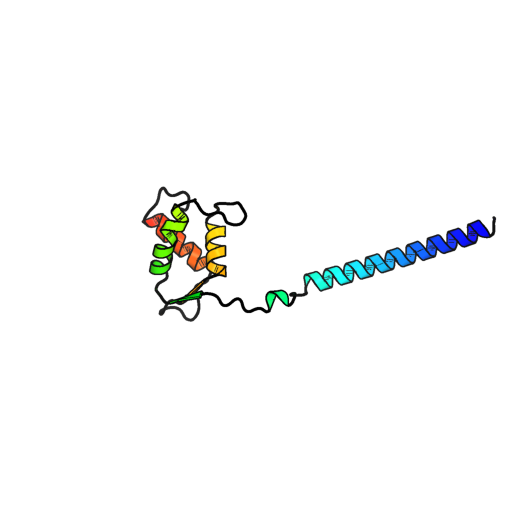 GLN A 1 92 ? 13.221 -10.381 1.354 1.00 90.62 92 GLN A C 1
ATOM 759 O O . GLN A 1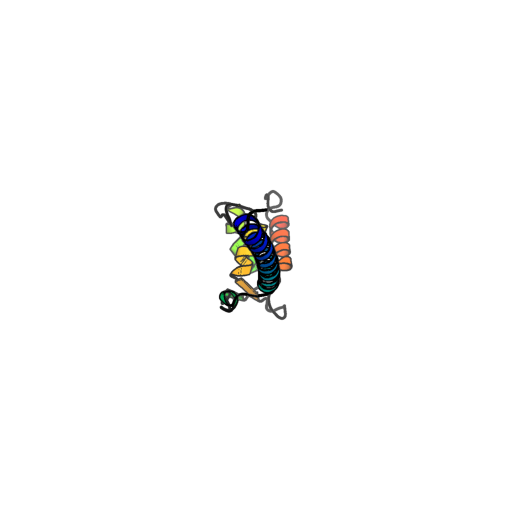 92 ? 13.425 -11.319 0.581 1.00 90.62 92 GLN A O 1
ATOM 764 N N . ASN A 1 93 ? 14.097 -9.394 1.536 1.00 83.00 93 ASN A N 1
ATOM 765 C CA . ASN A 1 93 ? 15.423 -9.403 0.931 1.00 83.00 93 ASN A CA 1
ATOM 766 C C . ASN A 1 93 ? 16.391 -10.191 1.826 1.00 83.00 93 ASN A C 1
ATOM 768 O O . ASN A 1 93 ? 16.447 -9.955 3.031 1.00 83.00 93 ASN A O 1
ATOM 772 N N . LYS A 1 94 ? 17.215 -11.068 1.241 1.00 78.69 94 LYS A N 1
ATOM 773 C CA . LYS A 1 94 ? 18.253 -11.833 1.963 1.00 78.69 94 LYS A CA 1
ATOM 774 C C . LYS A 1 94 ? 19.242 -10.955 2.747 1.00 78.69 94 LYS A C 1
ATOM 776 O O . LYS A 1 94 ? 19.856 -11.434 3.693 1.00 78.69 94 LYS A O 1
ATOM 781 N N . LYS A 1 95 ? 19.416 -9.693 2.347 1.00 77.94 95 LYS A N 1
ATOM 782 C CA . LYS A 1 95 ? 20.343 -8.718 2.943 1.00 77.94 95 LYS A CA 1
ATOM 783 C C . LYS A 1 95 ? 19.728 -7.905 4.088 1.00 77.94 95 LYS A C 1
ATOM 785 O O . LYS A 1 95 ? 20.460 -7.192 4.766 1.00 77.94 95 LYS A O 1
ATOM 790 N N . ILE A 1 96 ? 18.410 -7.970 4.295 1.00 74.06 96 ILE A N 1
ATOM 791 C CA . ILE A 1 96 ? 17.694 -7.166 5.295 1.00 74.06 96 ILE A CA 1
ATOM 792 C C . ILE A 1 96 ? 17.105 -8.100 6.351 1.00 74.06 96 ILE A C 1
ATOM 794 O O . ILE A 1 96 ? 16.470 -9.103 6.033 1.00 74.06 96 ILE A O 1
ATOM 798 N N . GLN A 1 97 ? 17.280 -7.760 7.627 1.00 75.69 97 GLN A N 1
ATOM 799 C CA . GLN A 1 97 ? 16.587 -8.463 8.700 1.00 75.69 97 GLN A CA 1
ATOM 800 C C . GLN A 1 97 ? 15.119 -8.006 8.736 1.00 75.69 97 GLN A C 1
ATOM 802 O O . GLN A 1 97 ? 14.817 -6.895 9.169 1.00 75.69 97 GLN A O 1
ATOM 807 N N . GLY A 1 98 ? 14.210 -8.863 8.265 1.00 86.12 98 GLY A N 1
ATOM 808 C CA . GLY A 1 98 ? 12.766 -8.612 8.251 1.00 86.12 98 GLY A CA 1
ATOM 809 C C . GLY A 1 98 ? 12.211 -8.321 6.856 1.00 86.12 98 GLY A C 1
ATOM 810 O O . GLY A 1 98 ? 12.719 -8.828 5.857 1.00 86.12 98 GLY A O 1
ATOM 811 N N . PHE A 1 99 ? 11.139 -7.529 6.798 1.00 91.00 99 PHE A N 1
ATOM 812 C CA . PHE A 1 99 ? 10.444 -7.183 5.557 1.00 91.00 99 PHE A CA 1
ATOM 813 C C . PHE A 1 99 ? 10.704 -5.731 5.150 1.00 91.00 99 PHE A C 1
ATOM 815 O O . PHE A 1 99 ? 10.879 -4.854 6.002 1.00 91.00 99 PHE A O 1
ATOM 822 N N . LEU A 1 100 ? 10.708 -5.477 3.842 1.00 92.50 100 LEU A N 1
ATOM 823 C CA . LEU A 1 100 ? 10.818 -4.140 3.275 1.00 92.50 100 LEU A CA 1
ATOM 824 C C . LEU A 1 100 ? 9.654 -3.272 3.76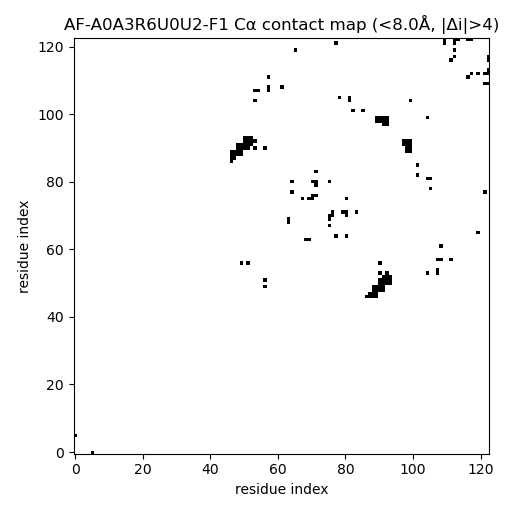6 1.00 92.50 100 LEU A C 1
ATOM 826 O O . LEU A 1 100 ? 8.497 -3.684 3.716 1.00 92.50 100 LEU A O 1
ATOM 830 N N . LYS A 1 101 ? 9.963 -2.062 4.232 1.00 93.12 101 LYS A N 1
ATOM 831 C CA . LYS A 1 101 ? 8.945 -1.080 4.618 1.00 93.12 101 LYS A CA 1
ATOM 832 C C . LYS A 1 101 ? 8.362 -0.409 3.377 1.00 93.12 101 LYS A C 1
ATOM 834 O O . LYS A 1 101 ? 9.079 -0.202 2.399 1.00 93.12 101 LYS A O 1
ATOM 839 N N . PHE A 1 102 ? 7.110 0.036 3.472 1.00 94.56 102 PHE A N 1
ATOM 840 C CA . PHE A 1 102 ? 6.431 0.763 2.398 1.00 94.56 102 PHE A CA 1
ATOM 841 C C . PHE A 1 102 ? 7.252 1.927 1.826 1.00 94.56 102 PHE A C 1
ATOM 843 O O . PHE A 1 102 ? 7.372 2.046 0.612 1.00 94.56 102 PHE A O 1
ATOM 850 N N . ASP A 1 103 ? 7.843 2.775 2.675 1.00 94.06 103 ASP A N 1
ATOM 851 C CA . ASP A 1 103 ? 8.611 3.931 2.193 1.00 94.06 103 ASP A CA 1
ATOM 852 C C . ASP A 1 103 ? 9.844 3.497 1.389 1.00 94.06 103 ASP A C 1
ATOM 854 O O . ASP A 1 103 ? 10.177 4.118 0.385 1.00 94.06 103 ASP A O 1
ATOM 858 N N . SER A 1 104 ? 10.476 2.382 1.768 1.00 93.88 104 SER A N 1
ATOM 859 C CA . SER A 1 104 ? 11.593 1.801 1.019 1.00 93.88 104 SER A CA 1
ATOM 860 C C . SER A 1 104 ? 11.142 1.206 -0.316 1.00 93.88 104 SER A C 1
ATOM 862 O O . SER A 1 104 ? 11.844 1.368 -1.310 1.00 93.88 104 SER A O 1
ATOM 864 N N . LEU A 1 105 ? 9.970 0.561 -0.366 1.00 94.69 105 LEU A N 1
ATOM 865 C CA . LEU A 1 105 ? 9.365 0.121 -1.627 1.00 94.69 105 LEU A CA 1
ATOM 866 C C . LEU A 1 105 ? 9.071 1.321 -2.532 1.00 94.69 105 LEU A C 1
ATOM 868 O O . LEU A 1 105 ? 9.436 1.314 -3.702 1.00 94.69 105 LEU A O 1
ATOM 872 N N . TYR A 1 106 ? 8.437 2.359 -1.988 1.00 95.50 106 TYR A N 1
ATOM 873 C CA . TYR A 1 106 ? 8.089 3.561 -2.736 1.00 95.50 106 TYR A CA 1
ATOM 874 C C . TYR A 1 106 ? 9.330 4.233 -3.331 1.00 95.50 106 TYR A C 1
ATOM 876 O O . TYR A 1 106 ? 9.334 4.538 -4.522 1.00 95.50 106 TYR A O 1
ATOM 884 N N . SER A 1 107 ? 10.389 4.409 -2.533 1.00 95.06 107 SER A N 1
ATOM 885 C CA . SER A 1 107 ? 11.661 4.960 -3.009 1.00 95.06 107 SER A CA 1
ATOM 886 C C . SER A 1 107 ? 12.301 4.092 -4.088 1.00 95.06 107 SER A C 1
ATOM 888 O O . SER A 1 107 ? 12.694 4.627 -5.114 1.00 95.06 107 SER A O 1
ATOM 890 N N . ALA A 1 108 ? 12.335 2.766 -3.919 1.00 94.75 108 ALA A N 1
ATOM 891 C CA . ALA A 1 108 ? 12.919 1.867 -4.915 1.00 94.75 108 ALA A CA 1
ATOM 892 C C . ALA A 1 108 ? 12.174 1.916 -6.260 1.00 94.75 108 ALA A C 1
ATOM 894 O O . ALA A 1 108 ? 12.797 1.914 -7.319 1.00 94.75 108 ALA A O 1
ATOM 895 N N . VAL A 1 109 ? 10.838 1.994 -6.232 1.00 95.25 109 VAL A N 1
ATOM 896 C CA . VAL A 1 109 ? 10.048 2.171 -7.458 1.00 95.25 109 VAL A CA 1
ATOM 897 C C . VAL A 1 109 ? 10.331 3.544 -8.069 1.00 95.25 109 VAL A C 1
ATOM 899 O O . VAL A 1 109 ? 10.506 3.631 -9.280 1.00 95.25 109 VAL A O 1
ATOM 902 N N . LYS A 1 110 ? 10.409 4.610 -7.261 1.00 94.38 110 LYS A N 1
ATOM 903 C CA . LYS A 1 110 ? 10.729 5.959 -7.752 1.00 94.38 110 LYS A CA 1
ATOM 904 C C . LYS A 1 110 ? 12.091 5.990 -8.440 1.00 94.38 110 LYS A C 1
ATOM 906 O O . LYS A 1 110 ? 12.167 6.382 -9.593 1.00 94.38 110 LYS A O 1
ATOM 911 N N . GLU A 1 111 ? 13.128 5.490 -7.779 1.00 95.25 111 GLU A N 1
ATOM 912 C CA . GLU A 1 111 ? 14.483 5.400 -8.333 1.00 95.25 111 GLU A CA 1
ATOM 913 C C . GLU A 1 111 ? 14.525 4.594 -9.637 1.00 95.25 111 GLU A C 1
ATOM 915 O O . GLU A 1 111 ? 15.201 4.984 -10.590 1.00 95.25 111 GLU A O 1
ATOM 920 N N . TYR A 1 112 ? 13.778 3.489 -9.711 1.00 95.38 112 TYR A N 1
ATOM 921 C CA . TYR A 1 112 ? 13.669 2.688 -10.928 1.00 95.38 112 TYR A CA 1
ATOM 922 C C . TYR A 1 112 ? 13.041 3.483 -12.081 1.00 95.38 112 TYR A C 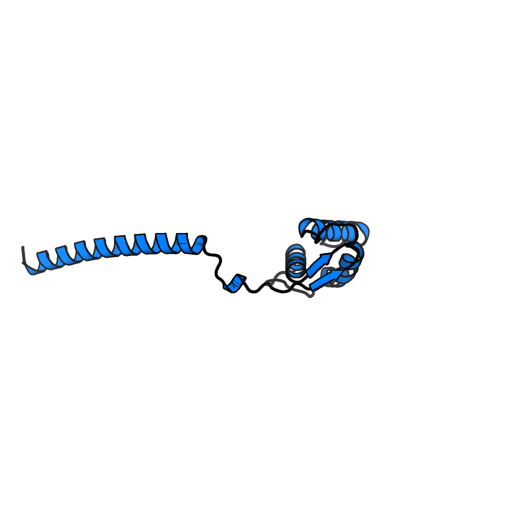1
ATOM 924 O O . TYR A 1 112 ? 13.579 3.505 -13.185 1.00 95.38 112 TYR A O 1
ATOM 932 N N . PHE A 1 113 ? 11.929 4.175 -11.847 1.00 93.62 113 PHE A N 1
ATOM 933 C CA . PHE A 1 113 ? 11.294 4.978 -12.892 1.00 93.62 113 PHE A CA 1
ATOM 934 C C . PHE A 1 113 ? 12.135 6.194 -13.283 1.00 93.62 113 PHE A C 1
ATOM 936 O O . PHE A 1 113 ? 12.310 6.418 -14.474 1.00 93.62 113 PHE A O 1
ATOM 943 N N . ASP A 1 114 ? 12.745 6.886 -12.323 1.00 93.06 114 ASP A N 1
ATOM 944 C CA . ASP A 1 114 ? 13.675 7.989 -12.591 1.00 93.06 114 ASP A CA 1
ATOM 945 C C . ASP A 1 114 ? 14.851 7.529 -13.476 1.00 93.06 114 ASP A C 1
ATOM 947 O O . ASP A 1 114 ? 15.330 8.277 -14.327 1.00 93.06 114 ASP A O 1
ATOM 951 N N . SER A 1 115 ? 15.303 6.280 -13.310 1.00 94.12 115 SER A N 1
ATOM 952 C CA . SER A 1 115 ? 16.443 5.725 -14.053 1.00 94.12 115 SER A CA 1
ATOM 953 C C . SER A 1 115 ? 16.074 5.191 -15.440 1.00 94.12 115 SER A C 1
ATOM 955 O O . SER A 1 115 ? 16.841 5.362 -16.387 1.00 94.12 115 SER A O 1
ATOM 957 N N . TYR A 1 116 ? 14.933 4.506 -15.571 1.00 92.12 116 TYR A N 1
ATOM 958 C CA . TYR A 1 116 ? 14.572 3.767 -16.790 1.00 92.12 116 TYR A CA 1
ATOM 959 C C . TYR A 1 116 ? 13.461 4.430 -17.614 1.00 92.12 116 TYR A C 1
ATOM 961 O O . TYR A 1 116 ? 13.330 4.143 -18.805 1.00 92.12 116 TYR A O 1
ATOM 969 N N . PHE A 1 117 ? 12.664 5.309 -17.003 1.00 89.31 117 PHE A N 1
ATOM 970 C CA . PHE A 1 117 ? 11.511 5.977 -17.609 1.00 89.31 117 PHE A CA 1
ATOM 971 C C . PHE A 1 117 ? 11.388 7.438 -17.123 1.00 89.31 117 PHE A C 1
ATOM 973 O O . PHE A 1 117 ? 10.369 7.797 -16.535 1.00 89.31 117 PHE A O 1
ATOM 980 N N . PRO A 1 118 ? 12.392 8.297 -17.378 1.00 85.25 118 PRO A N 1
ATOM 981 C CA . PRO A 1 118 ? 12.452 9.655 -16.820 1.00 85.25 118 PRO A CA 1
ATOM 982 C C . PRO A 1 118 ? 11.298 10.572 -17.264 1.00 85.25 118 PRO A C 1
ATOM 984 O O . PRO A 1 118 ? 11.011 11.567 -16.609 1.00 85.25 118 PRO A O 1
ATOM 987 N N . ASP A 1 119 ? 10.622 10.237 -18.366 1.00 85.31 119 ASP A N 1
ATOM 988 C CA . ASP A 1 119 ? 9.460 10.977 -18.878 1.00 85.31 119 ASP A CA 1
ATOM 989 C C . ASP A 1 119 ? 8.111 10.410 -18.382 1.00 85.31 119 ASP A C 1
ATOM 991 O O . ASP A 1 119 ? 7.043 10.873 -18.794 1.00 85.31 119 ASP A O 1
ATOM 995 N N . ASP A 1 120 ? 8.120 9.363 -17.550 1.00 83.62 120 ASP A N 1
ATOM 996 C CA . ASP A 1 120 ? 6.896 8.750 -17.033 1.00 83.62 120 ASP A CA 1
ATOM 997 C C . ASP A 1 120 ? 6.266 9.640 -15.945 1.00 83.62 120 ASP A C 1
ATOM 999 O O . ASP A 1 120 ? 6.986 10.161 -15.096 1.00 83.62 120 ASP A O 1
ATOM 1003 N N . PRO A 1 121 ? 4.926 9.785 -15.892 1.00 74.94 121 PRO A N 1
ATOM 1004 C CA . PRO A 1 121 ? 4.243 10.567 -14.854 1.00 74.94 121 PRO A CA 1
ATOM 1005 C C . PRO A 1 121 ? 4.519 10.123 -13.411 1.00 74.94 121 PRO A C 1
ATOM 1007 O O . PRO A 1 121 ? 4.081 10.790 -12.470 1.00 74.94 121 PRO A O 1
ATOM 1010 N N . PHE A 1 122 ? 5.128 8.952 -13.233 1.00 75.31 122 PHE A N 1
ATOM 1011 C CA . PHE A 1 122 ? 5.565 8.448 -11.944 1.00 75.31 122 PHE A CA 1
ATOM 1012 C C . PHE A 1 122 ? 6.925 9.003 -11.469 1.00 75.31 122 PHE A C 1
ATOM 1014 O O . PHE A 1 122 ? 7.154 8.989 -10.256 1.00 75.31 122 PHE A O 1
ATOM 1021 N N . SER A 1 123 ? 7.795 9.457 -12.382 1.00 65.31 123 SER A N 1
ATOM 1022 C CA . SER A 1 123 ? 9.127 10.019 -12.080 1.00 65.31 123 SER A CA 1
ATOM 1023 C C . SER A 1 123 ? 9.041 11.324 -11.269 1.00 65.31 123 SER A C 1
ATOM 1025 O O . SER A 1 123 ? 8.134 12.141 -11.551 1.00 65.31 123 SER A O 1
#

Foldseek 3Di:
DDPVVVVVVVVVVVVVVVVVVVVVVVVVVVVVVVVDPPCVVVPPQDAAEAEEDLLVVLVVCVCVLQVLPDDDVNDSDVLSVLVVNVVRYFYDYPVDDGTDDSVNSLVSNLVVCVVPPVPGPSD

Solvent-accessible surface area (backbone atoms only — not comparable to full-atom values): 7318 Å² total; per-residue (Å²): 131,61,68,70,59,52,54,51,48,55,50,49,56,51,50,53,53,51,52,53,51,51,56,50,50,51,53,51,50,50,57,50,54,78,70,53,83,60,69,87,70,66,63,80,76,83,50,48,73,44,80,46,54,69,65,61,55,42,61,69,46,44,64,58,67,72,59,66,78,61,64,50,94,88,35,76,50,63,73,54,46,52,48,56,47,56,67,46,39,39,43,32,31,93,91,47,96,60,63,65,48,67,70,58,52,52,49,52,46,37,54,49,31,48,71,77,35,65,87,40,96,78,74

Radius of gyration: 27.66 Å; Cα contacts (8 Å, |Δi|>4): 81; chains: 1; bounding box: 74×41×57 Å